Protein AF-A0A2V9DF00-F1 (afdb_monomer_lite)

Structure (mmCIF, N/CA/C/O backbone):
data_AF-A0A2V9DF00-F1
#
_entry.id   AF-A0A2V9DF00-F1
#
loop_
_atom_site.group_PDB
_atom_site.id
_atom_site.type_symbol
_atom_site.label_atom_id
_atom_site.label_alt_id
_atom_site.label_comp_id
_atom_site.label_asym_id
_atom_site.label_entity_id
_atom_site.label_seq_id
_atom_site.pdbx_PDB_ins_code
_atom_site.Cartn_x
_atom_site.Cartn_y
_atom_site.Cartn_z
_atom_site.occupancy
_atom_site.B_iso_or_equiv
_atom_site.auth_seq_id
_atom_site.auth_comp_id
_atom_site.auth_asym_id
_atom_site.auth_atom_id
_atom_site.pdbx_PDB_model_num
ATOM 1 N N . MET A 1 1 ? 33.224 11.962 -23.888 1.00 42.31 1 MET A N 1
ATOM 2 C CA . MET A 1 1 ? 32.001 12.381 -23.175 1.00 42.31 1 MET A CA 1
ATOM 3 C C . MET A 1 1 ? 31.534 11.187 -22.360 1.00 42.31 1 MET A C 1
ATOM 5 O O . MET A 1 1 ? 30.860 10.316 -22.887 1.00 42.31 1 MET A O 1
ATOM 9 N N . THR A 1 2 ? 32.023 11.055 -21.128 1.00 40.25 2 THR A N 1
ATOM 10 C CA . THR A 1 2 ? 31.561 10.007 -20.215 1.00 40.25 2 THR A CA 1
ATOM 11 C C . THR A 1 2 ? 30.166 10.408 -19.758 1.00 40.25 2 THR A C 1
ATOM 13 O O . THR A 1 2 ? 29.973 11.493 -19.213 1.00 40.25 2 THR A O 1
ATOM 16 N N . THR A 1 3 ? 29.166 9.590 -20.066 1.00 47.78 3 THR A N 1
ATOM 17 C CA . THR A 1 3 ? 27.799 9.779 -19.583 1.00 47.78 3 THR A CA 1
ATOM 18 C C . THR A 1 3 ? 27.831 9.629 -18.069 1.00 47.78 3 THR A C 1
ATOM 20 O O . THR A 1 3 ? 27.820 8.510 -17.553 1.00 47.78 3 THR A O 1
ATOM 23 N N . GLY A 1 4 ? 27.972 10.751 -17.363 1.00 46.66 4 GLY A N 1
ATOM 24 C CA . GLY A 1 4 ? 27.898 10.793 -15.914 1.00 46.66 4 GLY A CA 1
ATOM 25 C C . GLY A 1 4 ? 26.624 10.086 -15.483 1.00 46.66 4 GLY A C 1
ATOM 26 O O . GLY A 1 4 ? 25.527 10.454 -15.895 1.00 46.66 4 GLY A O 1
ATOM 27 N N . THR A 1 5 ? 26.779 9.031 -14.694 1.00 56.28 5 THR A N 1
ATOM 28 C CA . THR A 1 5 ? 25.681 8.417 -13.967 1.00 56.28 5 THR A CA 1
ATOM 29 C C . THR A 1 5 ? 25.142 9.478 -13.017 1.00 56.28 5 THR A C 1
ATOM 31 O O . THR A 1 5 ? 25.670 9.657 -11.921 1.00 56.28 5 THR A O 1
ATOM 34 N N . SER A 1 6 ? 24.121 10.226 -13.435 1.00 56.22 6 SER A N 1
ATOM 35 C CA . SER A 1 6 ? 23.269 10.945 -12.495 1.00 56.22 6 SER A CA 1
ATOM 36 C C . SER A 1 6 ? 22.789 9.894 -11.499 1.00 56.22 6 SER A C 1
ATOM 38 O O . SER A 1 6 ? 22.100 8.955 -11.902 1.00 56.22 6 SER A O 1
ATOM 40 N N . GLY A 1 7 ? 23.269 9.970 -10.254 1.00 62.56 7 GLY A N 1
ATOM 41 C CA . GLY A 1 7 ? 22.996 8.988 -9.208 1.00 62.56 7 GLY A CA 1
ATOM 42 C C . GLY A 1 7 ? 21.496 8.776 -9.108 1.00 62.56 7 GLY A C 1
ATOM 43 O O . GLY A 1 7 ? 20.765 9.651 -8.654 1.00 62.56 7 GLY A O 1
ATOM 44 N N . ALA A 1 8 ? 21.022 7.660 -9.649 1.00 72.88 8 ALA A N 1
ATOM 45 C CA . ALA A 1 8 ? 19.599 7.443 -9.761 1.00 72.88 8 ALA A CA 1
ATOM 46 C C . ALA A 1 8 ? 19.062 7.155 -8.354 1.00 72.88 8 ALA A C 1
ATOM 48 O O . ALA A 1 8 ? 19.602 6.300 -7.655 1.00 72.88 8 ALA A O 1
ATOM 49 N N . ILE A 1 9 ? 18.036 7.894 -7.931 1.00 83.81 9 ILE A N 1
ATOM 50 C CA . ILE A 1 9 ? 17.446 7.731 -6.600 1.00 83.81 9 ILE A CA 1
ATOM 51 C C . ILE A 1 9 ? 16.829 6.330 -6.520 1.00 83.81 9 ILE A C 1
ATOM 53 O O . ILE A 1 9 ? 16.030 5.947 -7.380 1.00 83.81 9 ILE A O 1
ATOM 57 N N . ALA A 1 10 ? 17.234 5.566 -5.507 1.00 89.31 10 ALA A N 1
ATOM 58 C CA . ALA A 1 10 ? 16.624 4.288 -5.171 1.00 89.31 10 ALA A CA 1
ATOM 59 C C . ALA A 1 10 ? 15.396 4.518 -4.281 1.00 89.31 10 ALA A C 1
ATOM 61 O O . ALA A 1 10 ? 15.422 5.372 -3.394 1.00 89.31 10 ALA A O 1
ATOM 62 N N . VAL A 1 11 ? 14.334 3.748 -4.508 1.00 92.88 11 VAL A N 1
ATOM 63 C CA . VAL A 1 11 ? 13.084 3.819 -3.743 1.00 92.88 11 VAL A CA 1
ATOM 64 C C . VAL A 1 11 ? 12.826 2.466 -3.094 1.00 92.88 11 VAL A C 1
ATOM 66 O O . VAL A 1 11 ? 12.738 1.457 -3.788 1.00 92.88 11 VAL A O 1
ATOM 69 N N . ALA A 1 12 ? 12.674 2.452 -1.770 1.00 93.75 12 ALA A N 1
ATOM 70 C CA . ALA A 1 12 ? 12.257 1.272 -1.020 1.00 93.75 12 ALA A CA 1
ATOM 71 C C . ALA A 1 12 ? 10.767 1.381 -0.665 1.00 93.75 12 ALA A C 1
ATOM 73 O O . ALA A 1 12 ? 10.376 2.200 0.165 1.00 93.75 12 ALA A O 1
ATOM 74 N N . MET A 1 13 ? 9.937 0.553 -1.293 1.00 95.81 13 MET A N 1
ATOM 75 C CA . MET A 1 13 ? 8.496 0.483 -1.073 1.00 95.81 13 MET A CA 1
ATOM 76 C C . MET A 1 13 ? 8.179 -0.682 -0.137 1.00 95.81 13 MET A C 1
ATOM 78 O O . MET A 1 13 ? 8.171 -1.835 -0.564 1.00 95.81 13 MET A O 1
ATOM 82 N N . ASN A 1 14 ? 7.916 -0.392 1.139 1.00 97.00 14 ASN A N 1
ATOM 83 C CA . ASN A 1 14 ? 7.436 -1.388 2.097 1.00 97.00 14 ASN A CA 1
ATOM 84 C C . ASN A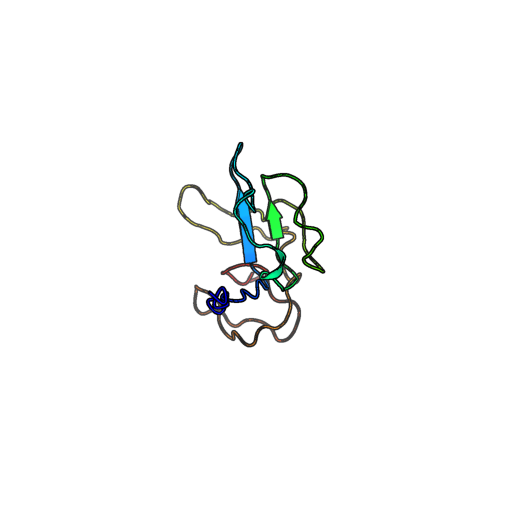 1 14 ? 6.114 -0.960 2.726 1.00 97.00 14 ASN A C 1
ATOM 86 O O . ASN A 1 14 ? 5.973 0.204 3.096 1.00 97.00 14 ASN A O 1
ATOM 90 N N . ASN A 1 15 ? 5.188 -1.907 2.893 1.00 97.88 15 ASN A N 1
ATOM 91 C CA . ASN A 1 15 ? 3.883 -1.688 3.524 1.00 97.88 15 ASN A CA 1
ATOM 92 C C . ASN A 1 15 ? 3.027 -0.585 2.876 1.00 97.88 15 ASN A C 1
ATOM 94 O O . ASN A 1 15 ? 2.279 0.096 3.576 1.00 97.88 15 ASN A O 1
ATOM 98 N N . ASN A 1 16 ? 3.105 -0.392 1.559 1.00 98.19 16 ASN A N 1
ATOM 99 C CA . ASN A 1 16 ? 2.267 0.583 0.857 1.00 98.19 16 ASN A CA 1
ATOM 100 C C . ASN A 1 16 ? 0.998 -0.069 0.308 1.00 98.19 16 ASN A C 1
ATOM 102 O O . ASN A 1 16 ? 1.023 -1.233 -0.081 1.00 98.19 16 ASN A O 1
ATOM 106 N N . ILE A 1 17 ? -0.085 0.703 0.208 1.00 98.62 17 ILE A N 1
ATOM 107 C CA . ILE A 1 17 ? -1.249 0.344 -0.608 1.00 98.62 17 ILE A CA 1
ATOM 108 C C . ILE A 1 17 ? -1.167 1.138 -1.909 1.00 98.62 17 ILE A C 1
ATOM 110 O O . ILE A 1 17 ? -1.160 2.367 -1.886 1.00 98.62 17 ILE A O 1
ATOM 114 N N . LEU A 1 18 ? -1.123 0.432 -3.034 1.00 97.94 18 LEU A N 1
ATOM 115 C CA . LEU A 1 18 ? -1.248 0.996 -4.368 1.00 97.94 18 LEU A CA 1
ATOM 116 C C . LEU A 1 18 ? -2.629 0.627 -4.903 1.00 97.94 18 LEU A C 1
ATOM 118 O O . LEU A 1 18 ? -2.878 -0.517 -5.284 1.00 97.94 18 LEU A O 1
ATOM 122 N N . PHE A 1 19 ? -3.524 1.610 -4.891 1.00 97.75 19 PHE A N 1
ATOM 123 C CA . PHE A 1 19 ? -4.879 1.499 -5.414 1.00 97.75 19 PHE A CA 1
ATOM 124 C C . PHE A 1 19 ? -4.938 2.233 -6.752 1.00 97.75 19 PHE A C 1
ATOM 126 O O . PHE A 1 19 ? -4.807 3.454 -6.786 1.00 97.75 19 PHE A O 1
ATOM 133 N N . SER A 1 20 ? -5.122 1.491 -7.836 1.00 97.12 20 SER A N 1
ATOM 134 C CA . SER A 1 20 ? -5.234 2.030 -9.188 1.00 97.12 20 SER A CA 1
ATOM 135 C C . SER A 1 20 ? -6.678 1.985 -9.675 1.00 97.12 20 SER A C 1
ATOM 137 O O . SER A 1 20 ? -7.388 1.002 -9.474 1.00 97.12 20 SER A O 1
ATOM 139 N N . LEU A 1 21 ? -7.121 3.051 -10.327 1.00 94.69 21 LEU A N 1
ATOM 140 C CA . LEU A 1 21 ? -8.417 3.110 -10.993 1.00 94.69 21 LEU A CA 1
ATOM 141 C C . LEU A 1 21 ? -8.378 2.385 -12.349 1.00 94.69 21 LEU A C 1
ATOM 143 O O . LEU A 1 21 ? -7.300 2.105 -12.883 1.00 94.69 21 LEU A O 1
ATOM 147 N N . PRO A 1 22 ? -9.547 2.081 -12.947 1.00 94.44 22 PRO A N 1
ATOM 148 C CA . PRO A 1 22 ? -9.597 1.475 -14.270 1.00 94.44 22 PRO A CA 1
ATOM 149 C C . PRO A 1 22 ? -8.797 2.279 -15.305 1.00 94.44 22 PRO A C 1
ATOM 151 O O . PRO A 1 22 ? -9.056 3.461 -15.522 1.00 94.44 22 PRO A O 1
ATOM 154 N N . GLY A 1 23 ? -7.841 1.617 -15.960 1.00 93.44 23 GLY A N 1
ATOM 155 C CA . GLY A 1 23 ? -6.966 2.220 -16.973 1.00 93.44 23 GLY A CA 1
ATOM 156 C C . GLY A 1 23 ? -5.642 2.773 -16.439 1.00 93.44 23 GLY A C 1
ATOM 157 O O . GLY A 1 23 ? -4.788 3.152 -17.239 1.00 93.44 23 GLY A O 1
ATOM 158 N N . GLU A 1 24 ? -5.434 2.788 -15.122 1.00 95.81 24 GLU A N 1
ATOM 159 C CA . GLU A 1 24 ? -4.152 3.157 -14.522 1.00 95.81 24 GLU A CA 1
ATOM 160 C C . GLU A 1 24 ? -3.183 1.966 -14.456 1.00 95.81 24 GLU A C 1
ATOM 162 O O . GLU A 1 24 ? -3.570 0.799 -14.521 1.00 95.81 24 GLU A O 1
ATOM 167 N N . THR A 1 25 ? -1.893 2.269 -14.311 1.00 95.69 25 THR A N 1
ATOM 168 C CA . THR A 1 25 ? -0.815 1.280 -14.180 1.00 95.69 25 THR A CA 1
ATOM 169 C C . THR A 1 25 ? 0.049 1.610 -12.972 1.00 95.69 25 THR A C 1
ATOM 171 O O . THR A 1 25 ? 0.412 2.772 -12.797 1.00 95.69 25 THR A O 1
ATOM 174 N N . TYR A 1 26 ? 0.481 0.605 -12.203 1.00 95.38 26 TYR A N 1
ATOM 175 C CA . TYR A 1 26 ? 1.394 0.829 -11.070 1.00 95.38 26 TYR A CA 1
ATOM 176 C C . TYR A 1 26 ? 2.754 1.400 -11.504 1.00 95.38 26 TYR A C 1
ATOM 178 O O . TYR A 1 26 ? 3.349 2.215 -10.804 1.00 95.38 26 TYR A O 1
ATOM 186 N N . PHE A 1 27 ? 3.246 0.968 -12.669 1.00 93.62 27 PHE A N 1
ATOM 187 C CA . PHE A 1 27 ? 4.502 1.413 -13.268 1.00 93.62 27 PHE A CA 1
ATOM 188 C C . PHE A 1 27 ? 4.296 1.630 -14.764 1.00 93.62 27 PHE A C 1
ATOM 190 O O . PHE A 1 27 ? 3.592 0.860 -15.416 1.00 93.62 27 PHE A O 1
ATOM 197 N N . THR A 1 28 ? 4.934 2.662 -15.310 1.00 91.25 28 THR A N 1
ATOM 198 C CA . THR A 1 28 ? 4.875 2.981 -16.743 1.00 91.25 28 THR A CA 1
ATOM 199 C C . THR A 1 28 ? 6.140 2.494 -17.450 1.00 91.25 28 THR A C 1
ATOM 201 O O . THR A 1 28 ? 7.126 2.145 -16.801 1.00 91.25 28 THR A O 1
ATOM 204 N N . GLY A 1 29 ? 6.167 2.534 -18.786 1.00 87.94 29 GLY A N 1
ATOM 205 C CA . GLY A 1 29 ? 7.375 2.208 -19.561 1.00 87.94 29 GLY A CA 1
ATOM 206 C C . GLY A 1 29 ? 8.586 3.105 -19.256 1.00 87.94 29 GLY A C 1
ATOM 207 O O . GLY A 1 29 ? 9.721 2.705 -19.499 1.00 87.94 29 GLY A O 1
ATOM 208 N N . SER A 1 30 ? 8.361 4.288 -18.676 1.00 89.12 30 SER A N 1
ATOM 209 C CA . SER A 1 30 ? 9.421 5.207 -18.238 1.00 89.12 30 SER A CA 1
ATOM 210 C C . SER A 1 30 ? 9.920 4.921 -16.815 1.00 89.12 30 SER A C 1
ATOM 212 O O . SER A 1 30 ? 10.891 5.532 -16.365 1.00 89.12 30 SER A O 1
ATOM 214 N N . SER A 1 31 ? 9.272 4.016 -16.074 1.00 89.94 31 SER A N 1
ATOM 215 C CA . SER A 1 31 ? 9.673 3.650 -14.717 1.00 89.94 31 SER A CA 1
ATOM 216 C C . SER A 1 31 ? 10.930 2.778 -14.740 1.00 89.94 31 SER A C 1
ATOM 218 O O . SER A 1 31 ? 10.932 1.668 -15.269 1.00 89.94 31 SER A O 1
ATOM 220 N N . LYS A 1 32 ? 12.003 3.234 -14.087 1.00 91.75 32 LYS A N 1
ATOM 221 C CA . LYS A 1 32 ? 13.216 2.430 -13.882 1.00 91.75 32 LYS A CA 1
ATOM 222 C C . LYS A 1 32 ? 13.029 1.484 -12.691 1.00 91.75 32 LYS A C 1
ATOM 224 O O . LYS A 1 32 ? 13.547 1.735 -11.607 1.00 91.75 32 LYS A O 1
ATOM 229 N N . THR A 1 33 ? 12.278 0.402 -12.890 1.00 91.62 33 THR A N 1
ATOM 230 C CA . THR A 1 33 ? 11.913 -0.568 -11.833 1.00 91.62 33 THR A CA 1
ATOM 231 C C . THR A 1 33 ? 13.116 -1.226 -11.156 1.00 91.62 33 THR A C 1
ATOM 233 O O . THR A 1 33 ? 13.024 -1.584 -9.991 1.00 91.62 33 THR A O 1
ATOM 236 N N . ALA A 1 34 ? 14.278 -1.278 -11.817 1.00 91.56 34 ALA A N 1
ATOM 237 C CA . ALA A 1 34 ? 15.545 -1.713 -11.215 1.00 91.56 34 ALA A CA 1
ATOM 238 C C . ALA A 1 34 ? 15.997 -0.859 -10.010 1.00 91.56 34 ALA A C 1
ATOM 240 O O . ALA A 1 34 ? 16.827 -1.300 -9.221 1.00 91.56 34 ALA A O 1
ATOM 241 N N . ASN A 1 35 ? 15.461 0.355 -9.865 1.00 92.19 35 ASN A N 1
ATOM 242 C CA . ASN A 1 35 ? 15.720 1.231 -8.724 1.00 92.19 35 ASN A CA 1
ATOM 243 C C . ASN A 1 35 ? 14.653 1.118 -7.626 1.00 92.19 35 ASN A C 1
ATOM 245 O O . ASN A 1 35 ? 14.741 1.828 -6.624 1.00 92.19 35 ASN A O 1
ATOM 249 N N . VAL A 1 36 ? 13.626 0.292 -7.828 1.00 94.62 36 VAL A N 1
ATOM 250 C CA . VAL A 1 36 ? 12.524 0.104 -6.888 1.00 94.62 36 VAL A CA 1
ATOM 251 C C . VAL A 1 36 ? 12.707 -1.241 -6.201 1.00 94.62 36 VAL A C 1
ATOM 253 O O . VAL A 1 36 ? 12.700 -2.288 -6.841 1.00 94.62 36 VAL A O 1
ATOM 256 N N . THR A 1 37 ? 12.878 -1.206 -4.888 1.00 95.75 37 THR A N 1
ATOM 257 C CA . THR A 1 37 ? 13.005 -2.392 -4.038 1.00 95.75 37 THR A CA 1
ATOM 258 C C . THR A 1 37 ? 11.921 -2.385 -2.970 1.00 95.75 37 THR A C 1
ATOM 260 O O . THR A 1 37 ? 11.202 -1.400 -2.809 1.00 95.75 37 THR A O 1
ATOM 263 N N . GLY A 1 38 ? 11.793 -3.482 -2.227 1.00 96.12 38 GLY A N 1
ATOM 264 C CA . GLY A 1 38 ? 10.908 -3.570 -1.070 1.00 96.12 38 GLY A CA 1
ATOM 265 C C . GLY A 1 38 ? 9.935 -4.740 -1.132 1.00 96.12 38 GLY A C 1
ATOM 266 O O . GLY A 1 38 ? 10.062 -5.642 -1.965 1.00 96.12 38 GLY A O 1
ATOM 267 N N . SER A 1 39 ? 9.007 -4.748 -0.183 1.00 97.44 39 SER A N 1
ATOM 268 C CA . SER A 1 39 ? 8.205 -5.922 0.138 1.00 97.44 39 SER A CA 1
ATOM 269 C C . SER A 1 39 ? 6.891 -5.589 0.839 1.00 97.44 39 SER A C 1
ATOM 271 O O . SER A 1 39 ? 6.713 -4.485 1.353 1.00 97.44 39 SER A O 1
ATOM 273 N N . ASN A 1 40 ? 5.977 -6.559 0.883 1.00 97.69 40 ASN A N 1
ATOM 274 C CA . ASN A 1 40 ? 4.741 -6.487 1.669 1.00 97.69 40 ASN A CA 1
ATOM 275 C C . ASN A 1 40 ? 3.897 -5.245 1.359 1.00 97.69 40 ASN A C 1
ATOM 277 O O . ASN A 1 40 ? 3.338 -4.612 2.249 1.00 97.69 40 ASN A O 1
ATOM 281 N N . ASN A 1 41 ? 3.816 -4.876 0.083 1.00 98.56 41 ASN A N 1
ATOM 282 C CA . ASN A 1 41 ? 2.855 -3.890 -0.390 1.00 98.56 41 ASN A CA 1
ATOM 283 C C . ASN A 1 41 ? 1.563 -4.600 -0.806 1.00 98.56 41 ASN A C 1
ATOM 285 O O . ASN A 1 41 ? 1.564 -5.796 -1.097 1.00 98.56 41 ASN A O 1
ATOM 289 N N . LEU A 1 42 ? 0.468 -3.857 -0.873 1.00 98.75 42 LEU A N 1
ATOM 290 C CA . LEU A 1 42 ? -0.795 -4.321 -1.420 1.00 98.75 42 LEU A CA 1
ATOM 291 C C . LEU A 1 42 ? -1.069 -3.593 -2.735 1.00 98.75 42 LEU A C 1
ATOM 293 O O . LEU A 1 42 ? -1.037 -2.366 -2.784 1.00 98.75 42 LEU A O 1
ATOM 297 N N . PHE A 1 43 ? -1.345 -4.358 -3.787 1.00 98.56 43 PHE A N 1
ATOM 298 C CA . PHE A 1 43 ? -1.670 -3.859 -5.119 1.00 98.56 43 PHE A CA 1
ATOM 299 C C . PHE A 1 43 ? -3.122 -4.194 -5.460 1.00 98.56 43 PHE A C 1
ATOM 301 O O . PHE A 1 43 ? -3.540 -5.350 -5.343 1.00 98.56 43 PHE A O 1
ATOM 308 N N . PHE A 1 44 ? -3.885 -3.192 -5.895 1.00 98.44 44 PHE A N 1
ATOM 309 C CA . PHE A 1 44 ? -5.264 -3.367 -6.332 1.00 98.44 44 PHE A CA 1
ATOM 310 C C . PHE A 1 44 ? -5.622 -2.492 -7.536 1.00 98.44 44 PHE A C 1
ATOM 312 O O . PHE A 1 44 ? -5.184 -1.349 -7.646 1.00 98.44 44 PHE A O 1
ATOM 319 N N . GLY A 1 45 ? -6.469 -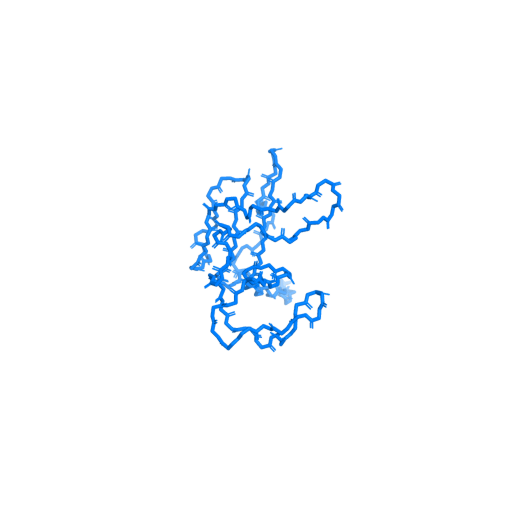3.031 -8.417 1.00 97.75 45 GLY A N 1
ATOM 320 C CA . GLY A 1 45 ? -7.142 -2.278 -9.477 1.00 97.75 45 GLY A CA 1
ATOM 321 C C . GLY A 1 45 ? -6.430 -2.212 -10.834 1.00 97.75 45 GLY A C 1
ATOM 322 O O . GLY A 1 45 ? -7.109 -2.058 -11.845 1.00 97.75 45 GLY A O 1
ATOM 323 N N . ALA A 1 46 ? -5.115 -2.457 -10.907 1.00 96.88 46 ALA A N 1
ATOM 324 C CA . ALA A 1 46 ? -4.366 -2.539 -12.175 1.00 96.88 46 ALA A CA 1
ATOM 325 C C . ALA A 1 46 ? -3.852 -3.958 -12.503 1.00 96.88 46 ALA A C 1
ATOM 327 O O . ALA A 1 46 ? -2.812 -4.134 -13.137 1.00 96.88 46 ALA A O 1
ATOM 328 N N . GLY A 1 47 ? -4.579 -4.992 -12.069 1.00 94.62 47 GLY A N 1
ATOM 329 C CA . GLY A 1 47 ? -4.191 -6.391 -12.266 1.00 94.62 47 GLY A CA 1
ATOM 330 C C . GLY A 1 47 ? -3.129 -6.855 -11.268 1.00 94.62 47 GLY A C 1
ATOM 331 O O . GLY A 1 47 ? -3.091 -6.373 -10.135 1.00 94.62 47 GLY A O 1
ATOM 332 N N . ALA A 1 48 ? -2.309 -7.824 -11.681 1.00 94.31 48 ALA A N 1
ATOM 333 C CA . ALA A 1 48 ? -1.274 -8.406 -10.833 1.00 94.31 48 ALA A CA 1
ATOM 334 C C . ALA A 1 48 ? -0.194 -7.375 -10.470 1.00 94.31 48 ALA A C 1
ATOM 336 O O . ALA A 1 48 ? 0.317 -6.654 -11.328 1.00 94.31 48 ALA A O 1
ATOM 337 N N . GLY A 1 49 ? 0.174 -7.342 -9.192 1.00 94.31 49 GLY A N 1
ATOM 338 C CA . GLY A 1 49 ? 1.298 -6.565 -8.694 1.00 94.31 49 GLY A CA 1
ATOM 339 C C . GLY A 1 49 ? 2.638 -6.983 -9.324 1.00 94.31 49 GLY A C 1
ATOM 340 O O . GLY A 1 49 ? 2.767 -8.067 -9.900 1.00 94.31 49 GLY A O 1
ATOM 341 N N . PRO A 1 50 ? 3.664 -6.127 -9.212 1.00 94.75 50 PRO A N 1
ATOM 342 C CA . PRO A 1 50 ? 4.986 -6.373 -9.774 1.00 94.75 50 PRO A CA 1
ATOM 343 C C . PRO A 1 50 ? 5.663 -7.602 -9.160 1.00 94.75 50 PRO A C 1
ATOM 345 O O . PRO A 1 50 ? 5.670 -7.790 -7.944 1.00 94.75 50 PRO A O 1
ATOM 348 N N . THR A 1 51 ? 6.332 -8.386 -10.005 1.00 94.00 51 THR A N 1
ATOM 349 C CA . THR A 1 51 ? 7.094 -9.581 -9.601 1.00 94.00 51 THR A CA 1
ATOM 350 C C . THR A 1 51 ? 8.500 -9.272 -9.084 1.00 94.00 51 THR A C 1
ATOM 352 O O . THR A 1 51 ? 9.137 -10.136 -8.490 1.00 94.00 51 THR A O 1
ATOM 355 N N . PHE A 1 52 ? 8.995 -8.048 -9.294 1.00 94.62 52 PHE A N 1
ATOM 356 C CA . PHE A 1 52 ? 10.300 -7.594 -8.797 1.00 94.62 52 PHE A CA 1
ATOM 357 C C . PHE A 1 52 ? 10.267 -7.129 -7.328 1.00 94.62 52 PHE A C 1
ATOM 359 O O . PHE A 1 52 ? 11.311 -6.812 -6.763 1.00 94.62 52 PHE A O 1
ATOM 366 N N . LEU A 1 53 ? 9.083 -7.098 -6.709 1.00 96.94 53 LEU A N 1
ATOM 367 C CA . LEU A 1 53 ? 8.878 -6.865 -5.279 1.00 96.94 53 LEU A CA 1
ATOM 368 C C . LEU A 1 53 ? 8.353 -8.150 -4.629 1.00 96.94 53 LEU A C 1
ATOM 370 O O . LEU A 1 53 ? 7.663 -8.940 -5.273 1.00 96.94 53 LEU A O 1
ATOM 374 N N . THR A 1 54 ? 8.658 -8.366 -3.352 1.00 96.94 54 THR A N 1
ATOM 375 C CA . THR A 1 54 ? 8.396 -9.650 -2.678 1.00 96.94 54 THR A CA 1
ATOM 376 C C . THR A 1 54 ? 7.313 -9.548 -1.605 1.00 96.94 54 THR A C 1
ATOM 378 O O . THR A 1 54 ? 7.030 -8.476 -1.082 1.00 96.94 54 THR A O 1
ATOM 381 N N . GLY A 1 55 ? 6.662 -10.668 -1.272 1.00 96.19 55 GLY A N 1
ATOM 382 C CA . GLY A 1 55 ? 5.695 -10.724 -0.164 1.00 96.19 55 GLY A CA 1
ATOM 383 C C . GLY A 1 55 ? 4.449 -9.847 -0.340 1.00 96.19 55 GLY A C 1
ATOM 384 O O . GLY A 1 55 ? 3.775 -9.553 0.640 1.00 96.19 55 GLY A O 1
ATOM 385 N N . ASN A 1 56 ? 4.163 -9.391 -1.561 1.00 97.75 56 ASN A N 1
ATOM 386 C CA . ASN A 1 56 ? 3.045 -8.494 -1.819 1.00 97.75 56 ASN A CA 1
ATOM 387 C C . ASN A 1 56 ? 1.701 -9.222 -1.771 1.00 97.75 56 ASN A C 1
ATOM 389 O O . ASN A 1 56 ? 1.587 -10.395 -2.130 1.00 97.75 56 ASN A O 1
ATOM 393 N N . VAL A 1 57 ? 0.672 -8.469 -1.409 1.00 98.38 57 VAL A N 1
ATOM 394 C CA . VAL A 1 57 ? -0.729 -8.873 -1.468 1.00 98.38 57 VAL A CA 1
ATOM 395 C C . VAL A 1 57 ? -1.347 -8.299 -2.741 1.00 98.38 57 VAL A C 1
ATOM 397 O O . VAL A 1 57 ? -1.108 -7.145 -3.088 1.00 98.38 57 VAL A O 1
ATOM 400 N N . ASN A 1 58 ? -2.154 -9.089 -3.445 1.00 98.12 58 ASN A N 1
ATOM 401 C CA . ASN A 1 58 ? -2.867 -8.639 -4.639 1.00 98.12 58 ASN A CA 1
ATOM 402 C C . ASN A 1 58 ? -4.376 -8.821 -4.461 1.00 98.12 58 ASN A C 1
ATOM 404 O O . ASN A 1 58 ? -4.949 -9.809 -4.924 1.00 98.12 58 ASN A O 1
ATOM 408 N N . ALA A 1 59 ? -5.002 -7.901 -3.738 1.00 98.38 59 ALA A N 1
ATOM 409 C CA . ALA A 1 59 ? -6.403 -7.984 -3.342 1.00 98.38 59 ALA A CA 1
ATOM 410 C C . ALA A 1 59 ? -6.953 -6.589 -3.024 1.00 98.38 59 ALA A C 1
ATOM 412 O O . ALA A 1 59 ? -6.177 -5.662 -2.822 1.00 98.38 59 ALA A O 1
ATOM 413 N N . ASP A 1 60 ? -8.277 -6.445 -2.966 1.00 98.25 60 ASP A N 1
ATOM 414 C CA . ASP A 1 60 ? -8.930 -5.200 -2.544 1.00 98.25 60 ASP A CA 1
ATOM 415 C C . ASP A 1 60 ? -8.535 -4.856 -1.094 1.00 98.25 60 ASP A C 1
ATOM 417 O O . ASP A 1 60 ? -8.670 -5.721 -0.222 1.00 98.25 60 ASP A O 1
ATOM 421 N N . PRO A 1 61 ? -8.042 -3.635 -0.797 1.00 98.25 61 PRO A N 1
ATOM 422 C CA . PRO A 1 61 ? -7.745 -3.236 0.576 1.00 98.25 61 PRO A CA 1
ATOM 423 C C . PRO A 1 61 ? -8.998 -3.087 1.450 1.00 98.25 61 PRO A C 1
ATOM 425 O O . PRO A 1 61 ? -8.859 -3.025 2.668 1.00 98.25 61 PRO A O 1
ATOM 428 N N . LEU A 1 62 ? -10.205 -3.044 0.880 1.00 98.38 62 LEU A N 1
ATOM 429 C CA . LEU A 1 62 ? -11.471 -2.858 1.593 1.00 98.38 62 LEU A CA 1
ATOM 430 C C . LEU A 1 62 ? -11.487 -1.566 2.426 1.00 98.38 62 LEU A C 1
ATOM 432 O O . LEU A 1 62 ? -11.716 -1.589 3.638 1.00 98.38 62 LEU A O 1
ATOM 436 N N . PHE A 1 63 ? -11.224 -0.431 1.774 1.00 98.19 63 PHE A N 1
ATOM 437 C CA . PHE A 1 63 ? -11.386 0.887 2.395 1.00 98.19 63 PHE A CA 1
ATOM 438 C C . PHE A 1 63 ? -12.846 1.141 2.795 1.00 98.19 63 PHE A C 1
ATOM 440 O O . PHE A 1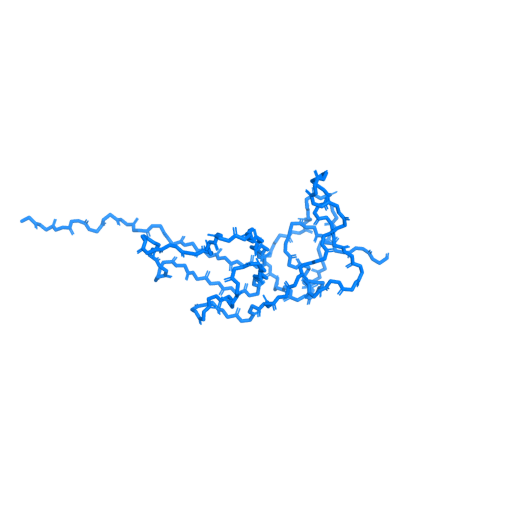 63 ? -13.762 0.789 2.054 1.00 98.19 63 PHE A O 1
ATOM 447 N N . LEU A 1 64 ? -13.065 1.790 3.942 1.00 97.62 64 LEU A N 1
ATOM 448 C CA . LEU A 1 64 ? -14.410 2.064 4.461 1.00 97.62 64 LEU A CA 1
ATOM 449 C C . LEU A 1 64 ? -15.193 3.076 3.611 1.00 97.62 64 LEU A C 1
ATOM 451 O O . LEU A 1 64 ? -16.365 2.845 3.326 1.00 97.62 64 LEU A O 1
ATOM 455 N N . ASP A 1 65 ? -14.577 4.201 3.228 1.00 97.44 65 ASP A N 1
ATOM 456 C CA . ASP A 1 65 ? -15.198 5.187 2.328 1.00 97.44 65 ASP A CA 1
ATOM 457 C C . ASP A 1 65 ? -14.123 6.012 1.592 1.00 97.44 65 ASP A C 1
ATOM 459 O O . ASP A 1 65 ? -13.817 7.146 1.982 1.00 97.44 65 ASP A O 1
ATOM 463 N N . PRO A 1 66 ? -13.517 5.463 0.523 1.00 95.19 66 PRO A N 1
ATOM 464 C CA . PRO A 1 66 ? -12.460 6.156 -0.208 1.00 95.19 66 PRO A CA 1
ATOM 465 C C . PRO A 1 66 ? -12.958 7.419 -0.932 1.00 95.19 66 PRO A C 1
ATOM 467 O O . PRO A 1 66 ? -12.173 8.342 -1.135 1.00 95.19 66 PRO A O 1
ATOM 470 N N . LEU A 1 67 ? -14.254 7.517 -1.267 1.00 95.19 67 LEU A N 1
ATOM 471 C CA . LEU A 1 67 ? -14.835 8.708 -1.910 1.00 95.19 67 LEU A CA 1
ATOM 472 C C . LEU A 1 67 ? -14.899 9.913 -0.964 1.00 95.19 67 LEU A C 1
ATOM 474 O O . LEU A 1 67 ? -14.943 11.055 -1.421 1.00 95.19 67 LEU A O 1
ATOM 478 N N . ARG A 1 68 ? -14.884 9.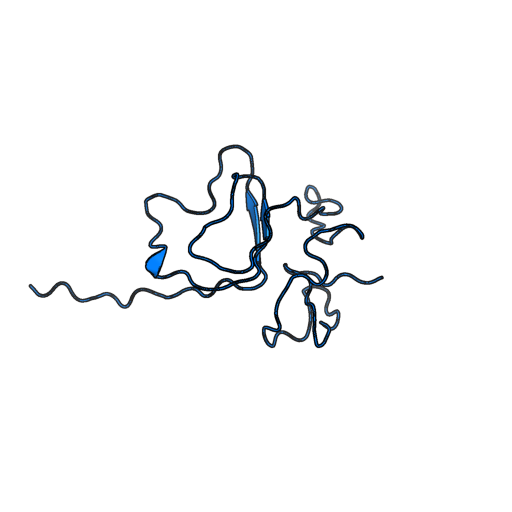666 0.350 1.00 97.31 68 ARG A N 1
ATOM 479 C CA . ARG A 1 68 ? -14.780 10.694 1.395 1.00 97.31 68 ARG A CA 1
ATOM 480 C C . ARG A 1 68 ? -13.412 10.720 2.076 1.00 97.31 68 ARG A C 1
ATOM 482 O O . ARG A 1 68 ? -13.295 11.254 3.175 1.00 97.31 68 ARG A O 1
ATOM 489 N N . PHE A 1 69 ? -12.385 10.155 1.438 1.00 95.06 69 PHE A N 1
ATOM 490 C CA . PHE A 1 69 ? -11.015 10.080 1.961 1.00 95.06 69 PHE A CA 1
ATOM 491 C C . PHE A 1 69 ? -10.876 9.302 3.282 1.00 95.06 69 PHE A C 1
ATOM 493 O O . PHE A 1 69 ? -9.908 9.483 4.021 1.00 95.06 69 PHE A O 1
ATOM 500 N N . ASN A 1 70 ? -11.817 8.403 3.587 1.00 97.31 70 ASN A N 1
ATOM 501 C CA . ASN A 1 70 ? -11.685 7.469 4.698 1.00 97.31 70 ASN A CA 1
ATOM 502 C C . ASN A 1 70 ? -10.998 6.184 4.221 1.00 97.31 70 ASN A C 1
ATOM 504 O O . ASN A 1 70 ? -11.647 5.208 3.837 1.00 97.31 70 ASN A O 1
ATOM 508 N N . PHE A 1 71 ? -9.668 6.199 4.274 1.00 97.62 71 PHE A N 1
ATOM 509 C CA . PHE A 1 71 ? -8.809 5.078 3.880 1.00 97.62 71 PHE A CA 1
ATOM 510 C C . PHE A 1 71 ? -8.511 4.100 5.027 1.00 97.62 71 PHE A C 1
ATOM 512 O O . PHE A 1 71 ? -7.576 3.303 4.940 1.00 97.62 71 PHE A O 1
ATOM 519 N N . ARG A 1 72 ? -9.300 4.141 6.107 1.00 97.62 72 ARG A N 1
ATOM 520 C CA . ARG A 1 72 ? -9.292 3.075 7.114 1.00 97.62 72 ARG A CA 1
ATOM 521 C C . ARG A 1 72 ? -9.869 1.800 6.513 1.00 97.62 72 ARG A C 1
ATOM 523 O O . ARG A 1 72 ? -10.683 1.850 5.589 1.00 97.62 72 ARG A O 1
ATOM 530 N N . LEU A 1 73 ? -9.438 0.665 7.044 1.00 98.06 73 LEU A N 1
ATOM 531 C CA . LEU A 1 73 ? -9.752 -0.649 6.497 1.00 98.06 73 LEU A CA 1
ATOM 532 C C . LEU A 1 73 ? -10.956 -1.279 7.201 1.00 98.06 73 LEU A C 1
ATOM 534 O O . LEU A 1 73 ? -11.123 -1.144 8.413 1.00 98.06 73 LEU A O 1
ATOM 538 N N . ALA A 1 74 ? -11.763 -2.021 6.448 1.00 97.81 74 ALA A N 1
ATOM 539 C CA . ALA A 1 74 ? -12.747 -2.932 7.013 1.00 97.81 74 ALA A CA 1
ATOM 540 C C . ALA A 1 74 ? -12.062 -4.108 7.734 1.00 97.81 74 ALA A C 1
ATOM 542 O O . ALA A 1 74 ? -10.959 -4.519 7.376 1.00 97.81 74 ALA A O 1
ATOM 543 N N . ALA A 1 75 ? -12.753 -4.710 8.707 1.00 96.81 75 ALA A N 1
ATOM 544 C CA . ALA A 1 75 ? -12.206 -5.763 9.573 1.00 96.81 75 ALA A CA 1
ATOM 545 C C . ALA A 1 75 ? -11.744 -7.041 8.847 1.00 96.81 75 ALA A C 1
ATOM 547 O O . ALA A 1 75 ? -10.973 -7.821 9.400 1.00 96.81 75 ALA A O 1
ATOM 548 N N . THR A 1 76 ? -12.209 -7.268 7.617 1.00 97.19 76 THR A N 1
ATOM 549 C CA . THR A 1 76 ? -11.828 -8.414 6.776 1.00 97.19 76 THR A CA 1
ATOM 550 C C . THR A 1 76 ? -10.766 -8.062 5.737 1.00 97.19 76 THR A C 1
ATOM 552 O O . THR A 1 76 ? -10.544 -8.835 4.807 1.00 97.19 76 THR A O 1
ATOM 555 N N . SER A 1 77 ? -10.146 -6.884 5.836 1.00 98.44 77 SER A N 1
ATOM 556 C CA . SER A 1 77 ? -9.143 -6.442 4.873 1.00 98.44 77 SER A CA 1
ATOM 557 C C . SER A 1 77 ? -7.923 -7.370 4.859 1.00 98.44 77 SER A C 1
ATOM 559 O O . SER A 1 77 ? -7.375 -7.681 5.919 1.00 98.44 77 SER A O 1
ATOM 561 N N . PRO A 1 78 ? -7.430 -7.759 3.670 1.00 98.38 78 PRO A N 1
ATOM 562 C CA . PRO A 1 78 ? -6.225 -8.571 3.536 1.00 98.38 78 PRO A CA 1
ATOM 563 C C . PRO A 1 78 ? -4.937 -7.795 3.862 1.00 98.38 78 PRO A C 1
ATOM 565 O O . PRO A 1 78 ? -3.871 -8.397 3.938 1.00 98.38 78 PRO A O 1
ATOM 568 N N . ALA A 1 79 ? -5.008 -6.471 4.050 1.00 98.44 79 ALA A N 1
ATOM 569 C CA . ALA A 1 79 ? -3.870 -5.666 4.495 1.00 98.44 79 ALA A CA 1
ATOM 570 C C . ALA A 1 79 ? -3.594 -5.792 6.003 1.00 98.44 79 ALA A C 1
ATOM 572 O O . ALA A 1 79 ? -2.483 -5.478 6.442 1.00 98.44 79 ALA A O 1
ATOM 573 N N . ILE A 1 80 ? -4.574 -6.241 6.794 1.00 97.81 80 ILE A N 1
ATOM 574 C CA . ILE A 1 80 ? -4.452 -6.341 8.251 1.00 97.81 80 ILE A CA 1
ATOM 575 C C . ILE A 1 80 ? -3.412 -7.402 8.605 1.00 97.81 80 ILE A C 1
ATOM 577 O O . ILE A 1 80 ? -3.496 -8.547 8.166 1.00 97.81 80 ILE A O 1
ATOM 581 N N . ALA A 1 81 ? -2.429 -7.008 9.417 1.00 96.00 81 ALA A N 1
ATOM 582 C CA . ALA A 1 81 ? -1.324 -7.852 9.872 1.00 96.00 81 ALA A CA 1
ATOM 583 C C . ALA A 1 81 ? -0.472 -8.518 8.766 1.00 96.00 81 ALA A C 1
ATOM 585 O O . ALA A 1 81 ? 0.291 -9.442 9.053 1.00 96.00 81 ALA A O 1
ATOM 586 N N . ALA A 1 82 ? -0.555 -8.039 7.521 1.00 97.31 82 ALA A N 1
ATOM 587 C CA . ALA A 1 82 ? 0.192 -8.573 6.377 1.00 97.31 82 ALA A CA 1
ATOM 588 C C . ALA A 1 82 ? 1.530 -7.849 6.114 1.00 97.31 82 ALA A C 1
ATOM 590 O O . ALA A 1 82 ? 2.306 -8.251 5.243 1.00 97.31 82 ALA A O 1
ATOM 591 N N . GLY A 1 83 ? 1.801 -6.767 6.843 1.00 96.75 83 GLY A N 1
ATOM 592 C CA . GLY A 1 83 ? 2.989 -5.934 6.707 1.00 96.75 83 GLY A CA 1
ATOM 593 C C . GLY A 1 83 ? 4.174 -6.385 7.563 1.00 96.75 83 GLY A C 1
ATOM 594 O O . GLY A 1 83 ? 4.054 -7.174 8.503 1.00 96.75 83 GLY A O 1
ATOM 595 N N . ILE A 1 84 ? 5.336 -5.807 7.264 1.00 95.56 84 ILE A N 1
ATOM 596 C CA . ILE A 1 84 ? 6.585 -6.003 8.013 1.00 95.56 84 ILE A CA 1
ATOM 597 C C . ILE A 1 84 ? 6.863 -4.853 8.981 1.00 95.56 84 ILE A C 1
ATOM 599 O O . ILE A 1 84 ? 6.315 -3.762 8.866 1.00 95.56 84 ILE A O 1
ATOM 603 N N . ARG A 1 85 ? 7.771 -5.055 9.932 1.00 94.00 85 ARG A N 1
ATOM 604 C CA . ARG A 1 85 ? 8.208 -3.979 10.825 1.00 94.00 85 ARG A CA 1
ATOM 605 C C . ARG A 1 85 ? 9.127 -3.005 10.078 1.00 94.00 85 ARG A C 1
ATOM 607 O O . ARG A 1 85 ? 10.205 -3.396 9.643 1.00 94.00 85 ARG A O 1
ATOM 614 N N . THR A 1 86 ? 8.736 -1.734 9.992 1.00 90.31 86 THR A N 1
ATOM 615 C CA . THR A 1 86 ? 9.500 -0.671 9.297 1.00 90.31 86 THR A CA 1
ATOM 616 C C . THR A 1 86 ? 10.123 0.364 10.239 1.00 90.31 86 THR A C 1
ATOM 618 O O . THR A 1 86 ? 10.789 1.288 9.786 1.00 90.31 86 THR A O 1
ATOM 621 N N . GLY A 1 87 ? 9.913 0.229 11.553 1.00 91.31 87 GLY A N 1
ATOM 622 C CA . GLY A 1 87 ? 10.392 1.182 12.565 1.00 91.31 87 GLY A CA 1
ATOM 623 C C . GLY A 1 87 ? 9.474 2.391 12.779 1.00 91.31 87 GLY A C 1
ATOM 624 O O . GLY A 1 87 ? 9.700 3.163 13.706 1.00 91.31 87 GLY A O 1
ATOM 625 N N . ILE A 1 88 ? 8.416 2.526 11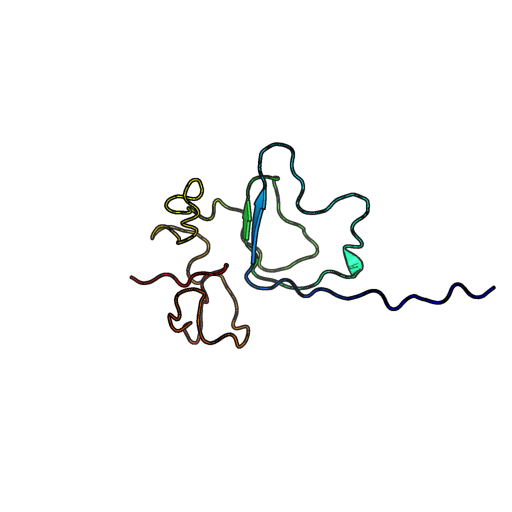.975 1.00 92.44 88 ILE A N 1
ATOM 626 C CA . ILE A 1 88 ? 7.355 3.516 12.174 1.00 92.44 88 ILE A CA 1
ATOM 627 C C . ILE A 1 88 ? 6.479 3.056 13.341 1.00 92.44 88 ILE A C 1
ATOM 629 O O . ILE A 1 88 ? 5.874 1.990 13.276 1.00 92.44 88 ILE A O 1
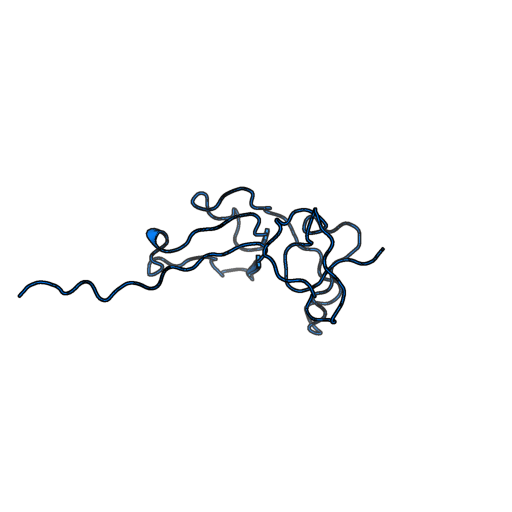ATOM 633 N N . LEU A 1 89 ? 6.433 3.845 14.413 1.00 95.12 89 LEU A N 1
ATOM 634 C CA . LEU A 1 89 ? 5.780 3.442 15.664 1.00 95.12 89 LEU A CA 1
ATOM 635 C C . LEU A 1 89 ? 4.301 3.821 15.740 1.00 95.12 89 LEU A C 1
ATOM 637 O O . LEU A 1 89 ? 3.567 3.204 16.504 1.00 95.12 89 LEU A O 1
ATOM 641 N N . PHE A 1 90 ? 3.875 4.808 14.954 1.00 96.44 90 PHE A N 1
ATOM 642 C CA . PHE A 1 90 ? 2.506 5.307 14.950 1.00 96.44 90 PHE A CA 1
ATOM 643 C C . PHE A 1 90 ? 1.987 5.419 13.521 1.00 96.44 90 PHE A C 1
ATOM 645 O O . PHE A 1 90 ? 2.749 5.693 12.592 1.00 96.44 90 PHE A O 1
ATOM 652 N N . ASP A 1 91 ? 0.705 5.149 13.341 1.00 97.19 91 ASP A N 1
ATOM 653 C CA . ASP A 1 91 ? 0.014 5.328 12.072 1.00 97.19 91 ASP A CA 1
ATOM 654 C C . ASP A 1 91 ? -0.401 6.799 11.855 1.00 97.19 91 ASP A C 1
ATOM 656 O O . ASP A 1 91 ? -0.007 7.693 12.609 1.00 97.19 91 ASP A O 1
ATOM 660 N N . PHE A 1 92 ? -1.177 7.064 10.803 1.00 97.25 92 PHE A N 1
ATOM 661 C CA . PHE A 1 92 ? -1.643 8.415 10.488 1.00 97.25 92 PHE A CA 1
ATOM 662 C C . PHE A 1 92 ? -2.570 9.027 11.558 1.00 97.25 92 PHE A C 1
ATOM 664 O O . PHE A 1 92 ? -2.554 10.242 11.746 1.00 97.25 92 PHE A O 1
ATOM 671 N N . ASP A 1 93 ? -3.337 8.209 12.281 1.00 95.94 93 ASP A N 1
ATOM 672 C CA . ASP A 1 93 ? -4.231 8.651 13.358 1.00 95.94 93 ASP A CA 1
ATOM 673 C C . ASP A 1 93 ? -3.519 8.758 14.719 1.00 95.94 93 ASP A C 1
ATOM 675 O O . ASP A 1 93 ? -4.139 9.100 15.728 1.00 95.94 93 ASP A O 1
ATOM 679 N N . GLY A 1 94 ? -2.215 8.468 14.767 1.00 96.19 94 GLY A N 1
ATOM 680 C CA . GLY A 1 94 ? -1.442 8.416 16.005 1.00 96.19 94 GLY A CA 1
ATOM 681 C C . GLY A 1 94 ? -1.644 7.122 16.797 1.00 96.19 94 GLY A C 1
ATOM 682 O O . GLY A 1 94 ? -1.279 7.059 17.972 1.00 96.19 94 GLY A O 1
ATOM 683 N N . LEU A 1 95 ? -2.205 6.080 16.182 1.00 94.62 95 LEU A N 1
ATOM 684 C CA . LEU A 1 95 ? -2.374 4.774 16.803 1.00 94.62 95 LEU A CA 1
ATOM 685 C C . LEU A 1 95 ? -1.054 4.002 16.800 1.00 94.62 95 LEU A C 1
ATOM 687 O O . LEU A 1 95 ? -0.329 4.025 15.801 1.00 94.62 95 LEU A O 1
ATOM 691 N N . PRO A 1 96 ? -0.718 3.296 17.893 1.00 95.00 96 PRO A N 1
ATOM 692 C CA . PRO A 1 96 ? 0.514 2.531 17.961 1.00 95.00 96 PRO A CA 1
ATOM 693 C C . PRO A 1 96 ? 0.474 1.357 16.982 1.00 95.00 96 PRO A C 1
ATOM 695 O O . PRO A 1 96 ? -0.490 0.592 16.946 1.00 95.00 96 PRO A O 1
ATOM 698 N N . ARG A 1 97 ? 1.566 1.165 16.242 1.00 95.00 97 ARG A N 1
ATOM 699 C CA . ARG A 1 97 ? 1.764 -0.033 15.426 1.00 95.00 97 ARG A CA 1
ATOM 700 C C . ARG A 1 97 ? 2.285 -1.184 16.297 1.00 95.00 97 ARG A C 1
ATOM 702 O O . ARG A 1 97 ? 3.143 -0.952 17.156 1.00 95.00 97 ARG A O 1
ATOM 709 N N . PRO A 1 98 ? 1.788 -2.423 16.111 1.00 91.12 98 PRO A N 1
ATOM 710 C CA . PRO A 1 98 ? 2.187 -3.572 16.926 1.00 91.12 98 PRO A CA 1
ATOM 711 C C . PRO A 1 98 ? 3.667 -3.924 16.718 1.00 91.12 98 PRO A C 1
ATOM 713 O O . PRO A 1 98 ? 4.344 -3.360 15.867 1.00 91.12 98 PRO A O 1
ATOM 716 N N . GLN A 1 99 ? 4.218 -4.868 17.485 1.00 80.62 99 GLN A N 1
ATOM 717 C CA . GLN A 1 99 ? 5.605 -5.309 17.260 1.00 80.62 99 GLN A CA 1
ATOM 718 C C . GLN A 1 99 ? 5.758 -6.227 16.037 1.00 80.62 99 GLN A C 1
ATOM 720 O O . GLN A 1 99 ? 6.808 -6.207 15.392 1.00 80.62 99 GLN A O 1
ATOM 725 N N . LEU A 1 100 ? 4.722 -7.006 15.712 1.00 82.62 100 LEU A N 1
ATOM 726 C CA . LEU A 1 100 ? 4.659 -7.925 14.574 1.00 82.62 100 LEU A CA 1
ATOM 727 C C . LEU A 1 100 ? 3.306 -7.789 13.875 1.00 82.62 100 LEU A C 1
ATOM 729 O O . LEU A 1 100 ? 2.309 -7.515 14.539 1.00 82.62 100 LEU A O 1
ATOM 733 N N . GLY A 1 101 ? 3.289 -8.014 12.559 1.00 87.12 101 GLY A N 1
ATOM 734 C CA . GLY A 1 101 ? 2.072 -7.951 11.750 1.00 87.12 101 GLY A CA 1
ATOM 735 C C . GLY A 1 101 ? 1.539 -6.528 11.654 1.00 87.12 101 GLY A C 1
ATOM 736 O O . GLY A 1 101 ? 0.493 -6.221 12.213 1.00 87.12 101 GLY A O 1
ATOM 737 N N . TYR A 1 102 ? 2.271 -5.655 10.964 1.00 95.50 102 TYR A N 1
ATOM 738 C CA . TYR A 1 102 ? 1.790 -4.296 10.706 1.00 95.50 102 TYR A CA 1
ATOM 739 C C . TYR A 1 102 ? 0.621 -4.376 9.731 1.00 95.50 102 TYR A C 1
ATOM 741 O O . TYR A 1 102 ? 0.627 -5.213 8.826 1.00 95.50 102 TYR A O 1
ATOM 749 N N . THR A 1 103 ? -0.343 -3.476 9.851 1.00 97.62 103 THR A N 1
ATOM 750 C CA . THR A 1 103 ? -1.283 -3.265 8.755 1.00 97.62 103 THR A CA 1
ATOM 751 C C . THR A 1 103 ? -0.561 -2.561 7.601 1.00 97.62 103 THR A C 1
ATOM 753 O O . THR A 1 103 ? 0.134 -1.555 7.800 1.00 97.62 103 THR A O 1
ATOM 756 N N . ILE A 1 104 ? -0.683 -3.116 6.391 1.00 98.44 104 ILE A N 1
ATOM 757 C CA . ILE A 1 104 ? -0.187 -2.482 5.162 1.00 98.44 104 ILE A CA 1
ATOM 758 C C . ILE A 1 104 ? -0.992 -1.196 4.930 1.00 98.44 104 ILE A C 1
ATOM 760 O O . ILE A 1 104 ? -2.216 -1.207 5.008 1.00 98.44 104 ILE A O 1
ATOM 764 N N . GLY A 1 105 ? -0.316 -0.096 4.606 1.00 97.69 105 GLY A N 1
ATOM 765 C CA . GLY A 1 105 ? -0.928 1.210 4.377 1.00 97.69 105 GLY A CA 1
ATOM 766 C C . GLY A 1 105 ? -0.717 2.187 5.532 1.00 97.69 105 GLY A C 1
ATOM 767 O O . GLY A 1 105 ? 0.087 1.957 6.435 1.00 97.69 105 GLY A O 1
ATOM 768 N N . ALA A 1 106 ? -1.416 3.321 5.472 1.00 97.12 106 ALA A N 1
ATOM 769 C CA . ALA A 1 106 ? -1.208 4.451 6.380 1.00 97.12 106 ALA A CA 1
ATOM 770 C C . ALA A 1 106 ? -1.876 4.290 7.756 1.00 97.12 106 ALA A C 1
ATOM 772 O O . ALA A 1 106 ? -1.419 4.919 8.708 1.00 97.12 106 ALA A O 1
ATOM 773 N N . PHE A 1 107 ? -2.906 3.446 7.853 1.00 97.44 107 PHE A N 1
ATOM 774 C CA . PHE A 1 107 ? -3.734 3.255 9.044 1.00 97.44 107 PHE A CA 1
ATOM 775 C C . PHE A 1 107 ? -3.530 1.857 9.619 1.00 97.44 107 PHE A C 1
ATOM 777 O O . PHE A 1 107 ? -3.483 0.880 8.872 1.00 97.44 107 PHE A O 1
ATOM 784 N N . GLU A 1 108 ? -3.423 1.764 10.937 1.00 96.69 108 GLU A N 1
ATOM 785 C CA . GLU A 1 108 ? -3.422 0.506 11.668 1.00 96.69 108 GLU A CA 1
ATOM 786 C C . GLU A 1 108 ? -4.863 0.101 11.996 1.00 96.69 108 GLU A C 1
ATOM 788 O O . GLU A 1 108 ? -5.698 0.934 12.352 1.00 96.69 108 GLU A O 1
ATOM 793 N N . PHE A 1 109 ? -5.183 -1.185 11.859 1.00 94.69 109 PHE A N 1
ATOM 794 C CA . PHE A 1 109 ? -6.515 -1.665 12.206 1.00 94.69 109 PHE A CA 1
ATOM 795 C C . PHE A 1 109 ? -6.652 -1.849 13.721 1.00 94.69 109 PHE A C 1
ATOM 797 O O . PHE A 1 109 ? -5.869 -2.569 14.344 1.00 94.69 109 PHE A O 1
ATOM 804 N N . GLN A 1 110 ? -7.689 -1.249 14.305 1.00 78.75 110 GLN A N 1
ATOM 805 C CA . GLN A 1 110 ? -8.091 -1.511 15.686 1.00 78.75 110 GLN A CA 1
ATOM 806 C C . GLN A 1 110 ? -9.301 -2.439 15.700 1.00 78.75 110 GLN A C 1
ATOM 808 O O . GLN A 1 110 ? -10.280 -2.198 14.995 1.00 78.75 110 GLN A O 1
ATOM 813 N N . LYS A 1 111 ? -9.197 -3.511 16.489 1.00 61.19 111 LYS A N 1
ATOM 814 C CA . LYS A 1 111 ? -10.319 -4.405 16.788 1.00 61.19 111 LYS A CA 1
ATOM 815 C C . LYS A 1 111 ? -11.331 -3.737 17.705 1.00 61.19 111 LYS A C 1
ATOM 817 O O . LYS A 1 111 ? -10.889 -2.969 18.587 1.00 61.19 111 LYS A O 1
#

pLDDT: mean 91.83, std 12.15, range [40.25, 98.75]

Secondary structure (DSSP, 8-state):
-------PPPEEEES-EEE--TT--SS-TT--GGGEEEE--EEESSSSPPTTSBS-EES---EEEGGGTEEEEPTT-TTTT-BPP-S--B-TTSPBPPSS-BPSSSSPPP-

Radius of gyration: 15.76 Å; chains: 1; bounding box: 47×23×41 Å

Foldseek 3Di:
DPPPPPPDAAAEDFLAEAEDAAPDDPDDPPDPCVSYEYEAYEYEHHPDDDPRYYLYHDDDQQFPCVVVPRRDGDPPGPQFLSGADPVDQAAPVRHGADPGRGRRHRDHDDD

Sequence (111 aa):
MTTGTSGAIAVAMNNNILFSLPGETYFTGSSKTANVTGSNNLFFGAGAGPTFLTGNVNADPLFLDPLRFNFRLAATSPAIAAGIRTGILFDFDGLPRPQLGYTIGAFEFQK